Protein AF-A0AAV8YAQ4-F1 (afdb_monomer)

pLDDT: mean 80.88, std 12.84, range [48.62, 94.56]

Sequence (106 aa):
MYSLKKELLKKHYKGDNKSVEYIFNRLTDYCGKPVRYNMSEEEPDYKWDFYNSLFFVITVVSTIGYGNLAPTTSFTRIFMIFYALIGIPINGIIMVTLGEYFGKSF

Foldseek 3Di:
DLVVVVVVCVVPPPDDPVVVVVVQVVVCVVVVHRPDPDDPPPPPPLDPDPVSVVVQLVCLLVVVCPVPDDDPDPVVVVVSVVSNVVSNVVVVVVVVVVVVVVVVVD

Mean predicted aligned error: 11.62 Å

Radius of gyration: 21.89 Å; Cα contacts (8 Å, |Δi|>4): 35; chains: 1; bounding box: 49×32×54 Å

Nearest PDB structures (foldseek):
  8de8-assembly1_A  TM=5.658E-01  e=7.564E-05  Danio rerio
  6w83-assembly1_B  TM=5.891E-01  e=2.977E-04  Mus musculus
  6w7e-assembly1_B  TM=5.842E-01  e=5.355E-04  Mus musculus
  6w7c-assembly1_B  TM=5.609E-01  e=6.513E-04  Mus musculus
  5iov-assembly1_D  TM=4.306E-01  e=1.637E+00  Xenopus laevis

Organism: NCBI:txid1265417

Secondary structure (DSSP, 8-state):
-HHHHHHHHHHH----HHHHHHHHHHHHHHHTS---S------------HHHHHHHHHHHHTT----SS---SHHHHHHHHHHHHHHHHHHHHHHHHHHHHHHHH-

Structure (mmCIF, N/CA/C/O backbone):
data_AF-A0AAV8YAQ4-F1
#
_entry.id   AF-A0AAV8YAQ4-F1
#
loop_
_atom_site.group_PDB
_atom_site.id
_atom_site.type_symbol
_atom_site.label_atom_id
_atom_site.label_alt_id
_atom_site.label_comp_id
_atom_site.label_asym_id
_atom_site.label_entity_id
_atom_site.label_seq_id
_atom_site.pdbx_PDB_ins_code
_atom_site.Cartn_x
_atom_site.Cartn_y
_atom_site.Cartn_z
_atom_site.occupancy
_atom_site.B_iso_or_equiv
_atom_site.auth_seq_id
_atom_site.auth_comp_id
_atom_site.auth_asym_id
_atom_site.auth_atom_id
_atom_site.pdbx_PDB_model_num
ATOM 1 N N . MET A 1 1 ? 15.649 4.048 -13.563 1.00 48.69 1 MET A N 1
ATOM 2 C CA . MET A 1 1 ? 15.708 4.489 -14.987 1.00 48.69 1 MET A CA 1
ATOM 3 C C . MET A 1 1 ? 16.693 5.644 -15.227 1.00 48.69 1 MET A C 1
ATOM 5 O O . MET A 1 1 ? 17.414 5.608 -16.218 1.00 48.69 1 MET A O 1
ATOM 9 N N . TYR A 1 2 ? 1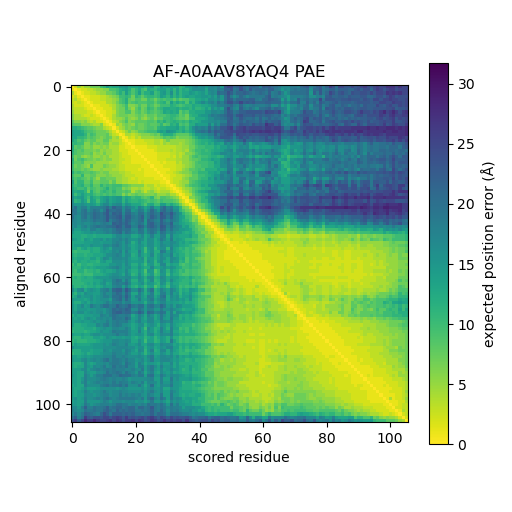6.776 6.645 -14.339 1.00 48.62 2 TYR A N 1
ATOM 10 C CA . TYR A 1 2 ? 17.702 7.783 -14.481 1.00 48.62 2 TYR A CA 1
ATOM 11 C C . TYR A 1 2 ? 19.185 7.425 -14.291 1.00 48.62 2 TYR A C 1
ATOM 13 O O . TYR A 1 2 ? 20.024 7.937 -15.028 1.00 48.62 2 TYR A O 1
ATOM 21 N N . SER A 1 3 ? 19.503 6.503 -13.374 1.00 53.56 3 SER A N 1
ATOM 22 C CA . SER A 1 3 ? 20.875 6.007 -13.166 1.00 53.56 3 SER A CA 1
ATOM 23 C C . SER A 1 3 ? 21.453 5.341 -14.429 1.00 53.56 3 SER A C 1
ATOM 25 O O . SER A 1 3 ? 22.543 5.683 -14.881 1.00 53.56 3 SER A O 1
ATOM 27 N N . LEU A 1 4 ? 20.644 4.521 -15.111 1.00 61.53 4 LEU A N 1
ATOM 28 C CA . LEU A 1 4 ? 21.038 3.829 -16.343 1.00 61.53 4 LEU A CA 1
ATOM 29 C C . LEU A 1 4 ? 21.352 4.797 -17.499 1.00 61.53 4 LEU A C 1
ATOM 31 O O . LEU A 1 4 ? 22.315 4.597 -18.233 1.00 61.53 4 LEU A O 1
ATOM 35 N N . LYS A 1 5 ? 20.577 5.884 -17.656 1.00 66.25 5 LYS A N 1
ATOM 36 C CA . LYS A 1 5 ? 20.858 6.909 -18.682 1.00 66.25 5 LYS A CA 1
ATOM 37 C C . LYS A 1 5 ? 22.195 7.615 -18.429 1.00 66.25 5 LYS A C 1
ATOM 39 O O . LYS A 1 5 ? 22.911 7.903 -19.386 1.00 66.25 5 LYS A O 1
ATOM 44 N N . LYS A 1 6 ? 22.544 7.865 -17.161 1.00 62.28 6 LYS A N 1
ATOM 45 C CA . LYS A 1 6 ? 23.819 8.487 -16.768 1.00 62.28 6 LYS A CA 1
ATOM 46 C C . LYS A 1 6 ? 25.001 7.549 -17.018 1.00 62.28 6 LYS A C 1
ATOM 48 O O . LYS A 1 6 ? 25.988 7.984 -17.604 1.00 62.28 6 LYS A O 1
ATOM 53 N N . GLU A 1 7 ? 24.889 6.274 -16.641 1.00 65.25 7 GLU A N 1
ATOM 54 C CA . GLU A 1 7 ? 25.925 5.270 -16.923 1.00 65.25 7 GLU A CA 1
ATOM 55 C C . GLU A 1 7 ? 26.143 5.073 -18.424 1.00 65.25 7 GLU A C 1
ATOM 57 O O . GLU A 1 7 ? 27.286 5.052 -18.878 1.00 65.25 7 GLU A O 1
ATOM 62 N N . LEU A 1 8 ? 25.069 4.991 -19.215 1.00 68.75 8 LEU A N 1
ATOM 63 C CA . LEU A 1 8 ? 25.174 4.836 -20.665 1.00 68.75 8 LEU A CA 1
ATOM 64 C C . LEU A 1 8 ? 25.854 6.039 -21.321 1.00 68.75 8 LEU A C 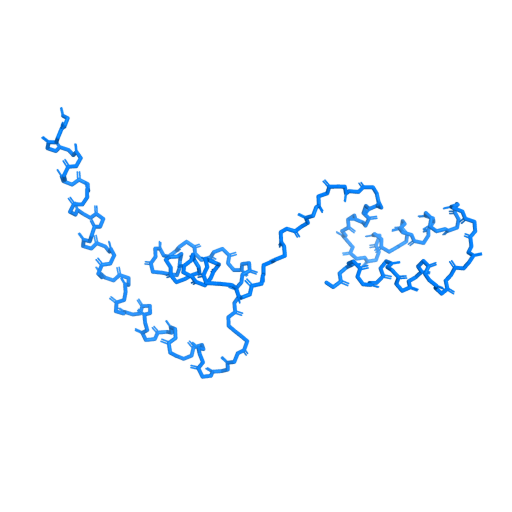1
ATOM 66 O O . LEU A 1 8 ? 26.736 5.840 -22.158 1.00 68.75 8 LEU A O 1
ATOM 70 N N . LEU A 1 9 ? 25.503 7.263 -20.910 1.00 70.06 9 LEU A N 1
ATOM 71 C CA . LEU A 1 9 ? 26.138 8.482 -21.411 1.00 70.06 9 LEU A CA 1
ATOM 72 C C . LEU A 1 9 ? 27.606 8.562 -20.998 1.00 70.06 9 LEU A C 1
ATOM 74 O O . LEU A 1 9 ? 28.446 8.811 -21.847 1.00 70.06 9 LEU A O 1
ATOM 78 N N . LYS A 1 10 ? 27.951 8.277 -19.741 1.00 68.31 10 LYS A N 1
ATOM 79 C CA . LYS A 1 10 ? 29.347 8.326 -19.277 1.00 68.31 10 LYS A CA 1
ATOM 80 C C . LYS A 1 10 ? 30.215 7.229 -19.910 1.00 68.31 10 LYS A C 1
ATOM 82 O O . LYS A 1 10 ? 31.406 7.429 -20.121 1.00 68.31 10 LYS A O 1
ATOM 87 N N . LYS A 1 11 ? 29.613 6.082 -20.248 1.00 71.88 11 LYS A N 1
ATOM 88 C CA . LYS A 1 11 ? 30.275 4.960 -20.930 1.00 71.88 11 LYS A CA 1
ATOM 89 C C . LYS A 1 11 ? 30.456 5.187 -22.436 1.00 71.88 11 LYS A C 1
ATOM 91 O O . LYS A 1 11 ? 31.434 4.697 -22.989 1.00 71.88 11 LYS A O 1
ATOM 96 N N . HIS A 1 12 ? 29.548 5.914 -23.096 1.00 70.88 12 HIS A N 1
ATOM 97 C CA . HIS A 1 12 ? 29.576 6.130 -24.554 1.00 70.88 12 HIS A CA 1
ATOM 98 C C . HIS A 1 12 ? 29.987 7.547 -24.986 1.00 70.88 12 HIS A C 1
ATOM 100 O O . HIS A 1 12 ? 30.285 7.755 -26.159 1.00 70.88 12 HIS A O 1
ATOM 106 N N . TYR A 1 13 ? 30.040 8.518 -24.072 1.00 72.19 13 TYR A N 1
ATOM 107 C CA . TYR A 1 13 ? 30.454 9.893 -24.344 1.00 72.19 13 TYR A CA 1
ATOM 108 C C . TYR A 1 13 ? 31.743 10.225 -23.586 1.00 72.19 13 TYR A C 1
ATOM 110 O O . TYR A 1 13 ? 31.752 10.425 -22.374 1.00 72.19 13 TYR A O 1
ATOM 118 N N . LYS A 1 14 ? 32.849 10.296 -24.330 1.00 70.06 14 LYS A N 1
ATOM 119 C CA . LYS A 1 14 ? 34.213 10.552 -23.841 1.00 70.06 14 LYS A CA 1
ATOM 120 C C . LYS A 1 14 ? 34.563 12.051 -23.914 1.00 70.06 14 LYS A C 1
ATOM 122 O O . LYS A 1 14 ? 35.624 12.414 -24.410 1.00 70.06 14 LYS A O 1
ATOM 127 N N . GLY A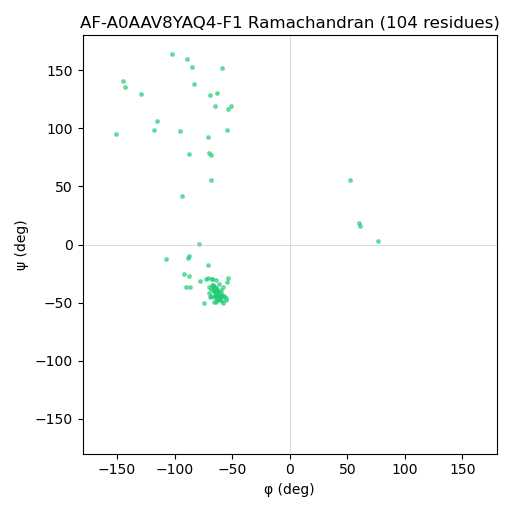 1 15 ? 33.623 12.920 -23.544 1.00 66.19 15 GLY A N 1
ATOM 128 C CA . GLY A 1 15 ? 33.804 14.378 -23.566 1.00 66.19 15 GLY A CA 1
ATOM 129 C C . GLY A 1 15 ? 34.385 14.922 -22.259 1.00 66.19 15 GLY A C 1
ATOM 130 O O . GLY A 1 15 ? 34.287 14.271 -21.222 1.00 66.19 15 GLY A O 1
ATOM 131 N N . ASP A 1 16 ? 34.976 16.120 -22.314 1.00 74.44 16 ASP A N 1
ATOM 132 C CA . ASP A 1 16 ? 35.492 16.846 -21.143 1.00 74.44 16 ASP A CA 1
ATOM 133 C C . ASP A 1 16 ? 34.379 17.104 -20.106 1.00 74.44 16 ASP A C 1
ATOM 135 O O . ASP A 1 16 ? 33.203 17.244 -20.464 1.00 74.44 16 ASP A O 1
ATOM 139 N N . ASN A 1 17 ? 34.736 17.201 -18.820 1.00 74.38 17 ASN A N 1
ATOM 140 C CA . ASN A 1 17 ? 33.773 17.359 -17.719 1.00 74.38 17 ASN A CA 1
ATOM 141 C C . ASN A 1 17 ? 32.837 18.566 -17.937 1.00 74.38 17 ASN A C 1
ATOM 143 O O . ASN A 1 17 ? 31.655 18.496 -17.601 1.00 74.38 17 ASN A O 1
ATOM 147 N N . LYS A 1 18 ? 33.327 19.627 -18.594 1.00 78.44 18 LYS A N 1
ATOM 148 C CA . LYS A 1 18 ? 32.534 20.809 -18.973 1.00 78.44 18 LYS A CA 1
ATOM 149 C C . LYS A 1 18 ? 31.441 20.502 -20.001 1.00 78.44 18 LYS A C 1
ATOM 151 O O . LYS A 1 18 ? 30.332 21.025 -19.908 1.00 78.44 18 LYS A O 1
ATOM 156 N N . SER A 1 19 ? 31.733 19.657 -20.990 1.00 77.12 19 SER A N 1
ATOM 157 C CA . SER A 1 19 ? 30.772 19.260 -22.028 1.00 77.12 19 SER A CA 1
ATOM 158 C C . SER A 1 19 ? 29.656 18.397 -21.445 1.00 77.12 19 SER A C 1
ATOM 160 O O . SER A 1 19 ? 28.491 18.548 -21.806 1.00 77.12 19 SER A O 1
ATOM 162 N N . VAL A 1 20 ? 30.007 17.520 -20.505 1.00 77.88 20 VAL A N 1
ATOM 163 C CA . VAL A 1 20 ? 29.050 16.676 -19.784 1.00 77.88 20 VAL A CA 1
ATOM 164 C C . VAL A 1 20 ? 28.099 17.534 -18.941 1.00 77.88 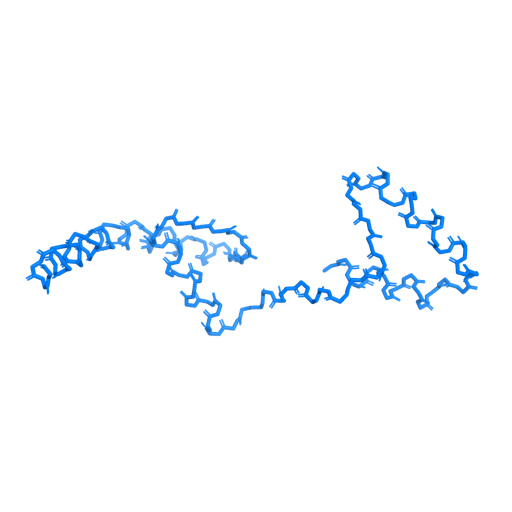20 VAL A C 1
ATOM 166 O O . VAL A 1 20 ? 26.886 17.334 -18.988 1.00 77.88 20 VAL A O 1
ATOM 169 N N . GLU A 1 21 ? 28.621 18.536 -18.235 1.00 77.94 21 GLU A N 1
ATOM 170 C CA . GLU A 1 21 ? 27.822 19.475 -17.441 1.00 77.94 21 GLU A CA 1
ATOM 171 C C . GLU A 1 21 ? 26.880 20.328 -18.310 1.00 77.94 21 GLU A C 1
ATOM 173 O O . GLU A 1 21 ? 25.699 20.482 -17.989 1.00 77.94 21 GLU A O 1
ATOM 178 N N . TYR A 1 22 ? 27.353 20.789 -19.475 1.00 82.38 22 TYR A N 1
ATOM 179 C CA . TYR A 1 22 ? 26.523 21.491 -20.460 1.00 82.38 22 TYR A CA 1
ATOM 180 C C . TYR A 1 22 ? 25.325 20.649 -20.923 1.00 82.38 22 TYR A C 1
ATOM 182 O O . TYR A 1 22 ? 24.194 21.139 -20.998 1.00 82.38 22 TYR A O 1
ATOM 190 N N . ILE A 1 23 ? 25.561 19.366 -21.208 1.00 82.19 23 ILE A N 1
ATOM 191 C CA . ILE A 1 23 ? 24.508 18.436 -21.623 1.00 82.19 23 ILE A CA 1
ATOM 192 C C . ILE A 1 23 ? 23.500 18.230 -20.486 1.00 82.19 23 ILE A C 1
ATOM 194 O O . ILE A 1 23 ? 22.297 18.227 -20.739 1.00 82.19 23 ILE A O 1
ATOM 198 N N . PHE A 1 24 ? 23.948 18.114 -19.234 1.00 77.56 24 PHE A N 1
ATOM 199 C CA . PHE A 1 24 ? 23.041 17.970 -18.092 1.00 77.56 24 PHE A CA 1
ATOM 200 C C . PHE A 1 24 ? 22.179 19.210 -17.839 1.00 77.56 24 PHE A C 1
ATOM 202 O O . PHE A 1 24 ? 20.999 19.058 -17.515 1.00 77.56 24 PHE A O 1
ATOM 209 N N . ASN A 1 25 ? 22.709 20.415 -18.058 1.00 81.44 25 ASN A N 1
ATOM 210 C CA . ASN A 1 25 ? 21.913 21.643 -18.003 1.00 81.44 25 ASN A CA 1
ATOM 211 C C . ASN A 1 25 ? 20.839 21.674 -19.099 1.00 81.44 25 ASN A C 1
ATOM 213 O O . ASN A 1 25 ? 19.677 21.943 -18.805 1.00 81.44 25 ASN A O 1
ATOM 217 N N . ARG A 1 26 ? 21.182 21.299 -20.339 1.00 84.75 26 ARG A N 1
ATOM 218 C CA . ARG A 1 26 ? 20.201 21.151 -21.432 1.00 84.75 26 ARG A CA 1
ATOM 219 C C . ARG A 1 26 ? 19.134 20.103 -21.109 1.00 84.75 26 ARG A C 1
ATOM 221 O O . ARG A 1 26 ? 17.956 20.328 -21.347 1.00 84.75 26 ARG A O 1
ATOM 228 N N . LEU A 1 27 ? 19.532 18.952 -20.568 1.00 81.06 27 LEU A N 1
ATOM 229 C CA . LEU A 1 27 ? 18.598 17.888 -20.190 1.00 81.06 27 LEU A CA 1
ATOM 230 C C . LEU A 1 27 ? 17.672 18.316 -19.053 1.00 81.06 27 LEU A C 1
ATOM 232 O O . LEU A 1 27 ? 16.501 17.955 -19.071 1.00 81.06 27 LEU A O 1
ATOM 236 N N . THR A 1 28 ? 18.190 19.077 -18.092 1.00 79.56 28 THR A N 1
ATOM 237 C CA . THR A 1 28 ? 17.400 19.654 -17.000 1.00 79.56 28 THR A CA 1
ATOM 238 C C . THR A 1 28 ? 16.317 20.582 -17.540 1.00 79.56 28 THR A C 1
ATOM 240 O O . THR A 1 28 ? 15.164 20.458 -17.132 1.00 79.56 28 THR A O 1
ATOM 243 N N . ASP A 1 29 ? 16.672 21.437 -18.500 1.00 85.19 29 ASP A N 1
ATOM 244 C CA . ASP A 1 29 ? 15.748 22.352 -19.174 1.00 85.19 29 ASP A CA 1
ATOM 245 C C . ASP A 1 29 ? 14.661 21.588 -19.953 1.00 85.19 29 ASP A C 1
ATOM 247 O O . ASP A 1 29 ? 13.469 21.803 -19.747 1.00 85.19 29 ASP A O 1
ATOM 251 N N . TYR A 1 30 ? 15.049 20.582 -20.748 1.00 82.38 30 TYR A N 1
ATOM 252 C CA . TYR A 1 30 ? 14.091 19.760 -21.502 1.00 82.38 30 TYR A CA 1
ATOM 253 C C . TYR A 1 30 ? 13.197 18.874 -20.625 1.00 82.38 30 TYR A C 1
ATOM 255 O O . TYR A 1 30 ? 12.049 18.614 -20.979 1.00 82.38 30 TYR A O 1
ATOM 263 N N . CYS A 1 31 ? 13.716 18.350 -19.512 1.00 76.69 31 CYS A N 1
ATOM 264 C CA . CYS A 1 31 ? 12.967 17.454 -18.627 1.00 76.69 31 CYS A CA 1
ATOM 265 C C . CYS A 1 31 ? 12.154 18.205 -17.562 1.00 76.69 31 CYS A C 1
ATOM 267 O O . CYS A 1 31 ? 11.388 17.564 -16.841 1.00 76.69 31 CYS A O 1
ATOM 269 N N . GLY A 1 32 ? 12.349 19.523 -17.416 1.00 75.25 32 GLY A N 1
ATOM 270 C CA . GLY A 1 32 ? 11.716 20.345 -16.380 1.00 75.25 32 GLY A CA 1
ATOM 271 C C . GLY A 1 32 ? 12.045 19.906 -14.948 1.00 75.25 32 GLY A C 1
ATOM 272 O O . GLY A 1 32 ? 11.310 20.229 -14.017 1.00 75.25 32 GLY A O 1
ATOM 273 N N . LYS A 1 33 ? 13.112 19.117 -14.761 1.00 71.56 33 LYS A N 1
ATOM 274 C CA . LYS A 1 33 ? 13.545 18.556 -13.473 1.00 71.56 33 LYS A CA 1
ATOM 275 C C . LYS A 1 33 ? 15.077 18.538 -13.403 1.00 71.56 33 LYS A C 1
ATOM 277 O O . LYS A 1 33 ? 15.705 18.125 -14.380 1.00 71.56 33 LYS A O 1
ATOM 282 N N . PRO A 1 34 ? 15.691 18.940 -12.272 1.00 64.38 34 PRO A N 1
ATOM 283 C CA . PRO A 1 34 ? 17.144 19.028 -12.142 1.00 64.38 34 PRO A CA 1
ATOM 284 C C . PRO A 1 34 ? 17.814 17.657 -12.241 1.00 64.38 34 PRO A C 1
ATOM 286 O O . PRO A 1 34 ? 17.608 16.782 -11.402 1.00 64.38 34 PRO A O 1
ATOM 289 N N . VAL A 1 35 ? 18.681 17.483 -13.239 1.00 70.00 35 VAL A N 1
ATOM 290 C CA . VAL A 1 35 ? 19.518 16.287 -13.383 1.00 70.00 35 VAL A CA 1
ATOM 291 C C . VAL A 1 35 ? 20.816 16.494 -12.594 1.00 70.00 35 VAL A C 1
ATOM 293 O O . VAL A 1 35 ? 21.865 16.797 -13.155 1.00 70.00 35 VAL A O 1
ATOM 296 N N . ARG A 1 36 ? 20.758 16.348 -11.263 1.00 61.47 36 ARG A N 1
ATOM 297 C CA . ARG A 1 36 ? 21.940 16.465 -10.385 1.00 61.47 36 ARG A CA 1
ATOM 298 C C . ARG A 1 36 ? 22.914 15.290 -10.586 1.00 61.47 36 ARG A C 1
ATOM 300 O O . ARG A 1 36 ? 22.511 14.124 -10.567 1.00 61.47 36 ARG A O 1
ATOM 307 N N . TYR A 1 37 ? 24.196 15.599 -10.805 1.00 60.09 37 TYR A N 1
ATOM 308 C CA . TYR A 1 37 ? 25.292 14.628 -10.990 1.00 60.09 37 TYR A CA 1
ATOM 309 C C . TYR A 1 37 ? 25.913 14.173 -9.659 1.00 60.09 37 TYR A C 1
ATOM 311 O O . TYR A 1 37 ? 26.218 12.995 -9.504 1.00 60.09 37 TYR A O 1
ATOM 319 N N . ASN A 1 38 ? 26.019 15.077 -8.683 1.00 58.34 38 ASN A N 1
ATOM 320 C CA . ASN A 1 38 ? 26.447 14.749 -7.325 1.00 58.34 38 ASN A CA 1
ATOM 321 C C . ASN A 1 38 ? 25.212 14.532 -6.461 1.00 58.34 38 ASN A C 1
ATOM 323 O O . ASN A 1 38 ? 24.597 15.495 -6.004 1.00 58.34 38 ASN A O 1
ATOM 327 N N . MET A 1 39 ? 24.830 13.277 -6.276 1.00 51.59 39 MET A N 1
ATOM 328 C CA . MET A 1 39 ? 23.814 12.923 -5.300 1.00 51.59 39 MET A CA 1
ATOM 329 C C . MET A 1 39 ? 24.103 11.512 -4.808 1.00 51.59 39 MET A C 1
ATOM 331 O O . MET A 1 39 ? 23.735 10.524 -5.436 1.00 51.59 39 MET A O 1
ATOM 335 N N . SER A 1 40 ? 24.804 11.446 -3.681 1.00 49.75 40 SER A N 1
ATOM 336 C CA . SER A 1 40 ? 24.740 10.344 -2.725 1.00 49.75 40 SER A CA 1
ATOM 337 C C . SER A 1 40 ? 23.365 10.347 -2.047 1.00 49.75 40 SER A C 1
ATOM 339 O O . SER A 1 40 ? 23.258 10.468 -0.834 1.00 49.75 40 SER A O 1
ATOM 341 N N . GLU A 1 41 ? 22.309 10.295 -2.845 1.00 56.94 41 GLU A N 1
ATOM 342 C CA . GLU A 1 41 ? 21.031 9.766 -2.405 1.00 56.94 41 GLU A CA 1
ATOM 343 C C . GLU A 1 41 ? 20.832 8.585 -3.337 1.00 56.94 41 GLU A C 1
ATOM 345 O O . GLU A 1 41 ? 20.511 8.741 -4.518 1.00 56.94 41 GLU A O 1
ATOM 350 N N . GLU A 1 42 ? 21.155 7.395 -2.838 1.00 55.91 42 GLU A N 1
ATOM 351 C CA . GLU A 1 42 ? 20.520 6.201 -3.366 1.00 55.91 42 GLU A CA 1
ATOM 352 C C . GLU A 1 42 ? 19.020 6.468 -3.235 1.00 55.91 42 GLU A C 1
ATOM 354 O O . GLU A 1 42 ? 18.470 6.387 -2.137 1.00 55.91 42 GLU A O 1
ATOM 359 N N . GLU A 1 43 ? 18.369 6.897 -4.326 1.00 59.72 43 GLU A N 1
ATOM 360 C CA . GLU A 1 43 ? 16.913 6.847 -4.389 1.00 59.72 43 GLU A CA 1
ATOM 361 C C . GLU A 1 43 ? 16.559 5.414 -3.990 1.00 59.72 43 GLU A C 1
ATOM 363 O O . GLU A 1 43 ? 17.061 4.489 -4.643 1.00 59.72 43 GLU A O 1
ATOM 368 N N . PRO A 1 44 ? 15.804 5.213 -2.894 1.00 60.00 44 PRO A N 1
ATOM 369 C CA . PRO A 1 44 ? 15.545 3.883 -2.380 1.00 60.00 44 PRO A CA 1
ATOM 370 C C . PRO A 1 44 ? 14.990 3.045 -3.522 1.00 60.00 44 PRO A C 1
ATOM 372 O O . PRO A 1 44 ? 13.961 3.374 -4.115 1.00 60.00 44 PRO A O 1
ATOM 375 N N . ASP A 1 45 ? 15.731 2.002 -3.889 1.00 67.69 45 ASP A N 1
ATOM 376 C CA . ASP A 1 45 ? 15.350 1.126 -4.983 1.00 67.69 45 ASP A CA 1
ATOM 377 C C . ASP A 1 45 ? 14.144 0.320 -4.495 1.00 67.69 45 ASP A C 1
ATOM 379 O O . ASP A 1 45 ? 14.285 -0.688 -3.797 1.00 67.69 45 ASP A O 1
ATOM 383 N N . TYR A 1 46 ? 12.943 0.834 -4.775 1.00 70.50 46 TYR A N 1
ATOM 384 C CA . TYR A 1 46 ? 11.670 0.217 -4.422 1.00 70.50 46 TYR A CA 1
ATOM 385 C C . TYR A 1 46 ? 11.490 -1.057 -5.251 1.00 70.50 46 TYR A C 1
ATOM 387 O O . TYR A 1 46 ? 10.766 -1.107 -6.245 1.00 70.50 46 TYR A O 1
ATOM 395 N N . LYS A 1 47 ? 12.198 -2.107 -4.842 1.00 82.19 47 LYS A N 1
ATOM 396 C CA . LYS A 1 47 ? 12.051 -3.458 -5.369 1.00 82.19 47 LYS A CA 1
ATOM 397 C C . LYS A 1 47 ? 10.921 -4.169 -4.647 1.00 82.19 47 LYS A C 1
ATOM 399 O O . LYS A 1 47 ? 10.652 -3.912 -3.471 1.00 82.19 47 LYS A O 1
ATOM 404 N N . TRP A 1 48 ? 10.311 -5.118 -5.348 1.00 84.69 48 TRP A N 1
ATOM 405 C CA . TRP A 1 48 ? 9.390 -6.090 -4.766 1.00 84.69 48 TRP A CA 1
ATOM 406 C C . TRP A 1 48 ? 10.151 -7.073 -3.871 1.00 84.69 48 TRP A C 1
ATOM 408 O O . TRP A 1 48 ? 10.462 -8.188 -4.275 1.00 84.69 48 TRP A O 1
ATOM 418 N N . ASP A 1 49 ? 10.472 -6.620 -2.665 1.00 89.69 49 ASP A N 1
ATOM 419 C CA . ASP A 1 49 ? 10.948 -7.447 -1.559 1.00 89.69 49 ASP A CA 1
ATOM 420 C C . ASP A 1 49 ? 9.802 -7.681 -0.562 1.00 89.69 49 ASP A C 1
ATOM 422 O O . ASP A 1 49 ? 8.789 -6.973 -0.598 1.00 89.69 49 ASP A O 1
ATOM 426 N N . PHE A 1 50 ? 9.928 -8.659 0.331 1.00 88.62 50 PHE A N 1
ATOM 427 C CA . PHE A 1 50 ? 8.885 -9.016 1.294 1.00 88.62 50 PHE A CA 1
ATOM 428 C C . PHE A 1 50 ? 8.443 -7.811 2.136 1.00 88.62 50 PHE A C 1
ATOM 430 O O . PHE A 1 50 ? 7.249 -7.518 2.220 1.00 88.62 50 PHE A O 1
ATOM 437 N N . TYR A 1 51 ? 9.400 -7.056 2.684 1.00 90.44 51 TYR A N 1
ATOM 438 C CA . TYR A 1 51 ? 9.121 -5.872 3.500 1.00 90.44 51 TYR A CA 1
ATOM 439 C C . TYR A 1 51 ? 8.406 -4.770 2.713 1.00 90.44 51 TYR A C 1
ATOM 441 O O . TYR A 1 51 ? 7.401 -4.232 3.174 1.00 90.44 51 TYR A O 1
ATOM 449 N N . ASN A 1 52 ? 8.872 -4.478 1.497 1.00 89.69 52 ASN A N 1
ATOM 450 C CA . ASN A 1 52 ? 8.261 -3.469 0.629 1.00 89.69 52 ASN A CA 1
ATOM 451 C C . ASN A 1 52 ? 6.856 -3.886 0.169 1.00 89.69 52 ASN A C 1
ATOM 453 O O . ASN A 1 52 ? 5.963 -3.048 0.062 1.00 89.69 52 ASN A O 1
ATOM 457 N N . SER A 1 53 ? 6.643 -5.185 -0.054 1.00 90.38 53 SER A N 1
ATOM 458 C CA . SER A 1 53 ? 5.341 -5.752 -0.417 1.00 90.38 53 SER A CA 1
ATOM 459 C C . SER A 1 53 ? 4.351 -5.659 0.742 1.00 90.38 53 SER A C 1
ATOM 461 O O . SER A 1 53 ? 3.212 -5.243 0.547 1.00 90.38 53 SER A O 1
ATOM 463 N N . LEU A 1 54 ? 4.787 -5.992 1.960 1.00 91.19 54 LEU A N 1
ATOM 464 C CA . LEU A 1 54 ? 3.971 -5.858 3.164 1.00 91.19 54 LEU A CA 1
ATOM 465 C C . LEU A 1 54 ? 3.624 -4.388 3.437 1.00 91.19 54 LEU A C 1
ATOM 467 O O . LEU A 1 54 ? 2.466 -4.061 3.685 1.00 91.19 54 LEU A O 1
ATOM 471 N N . PHE A 1 55 ? 4.606 -3.493 3.323 1.00 91.06 55 PHE A N 1
ATOM 472 C CA . PHE A 1 55 ? 4.398 -2.053 3.452 1.00 91.06 55 PHE A CA 1
ATOM 473 C C . PHE A 1 55 ? 3.403 -1.521 2.409 1.00 91.06 55 PHE A C 1
ATOM 475 O O . PHE A 1 55 ? 2.507 -0.743 2.738 1.00 91.06 55 PHE A O 1
ATOM 482 N N . PHE A 1 56 ? 3.493 -1.986 1.161 1.00 90.75 56 PHE A N 1
ATOM 483 C CA . PHE A 1 56 ? 2.524 -1.656 0.118 1.00 90.75 56 PHE A CA 1
ATOM 484 C C . PHE A 1 56 ? 1.100 -2.092 0.501 1.00 90.75 56 PHE A C 1
ATOM 486 O O . PHE A 1 56 ? 0.171 -1.292 0.456 1.00 90.75 56 PHE A O 1
ATOM 493 N N . VAL A 1 57 ? 0.926 -3.332 0.956 1.00 90.62 5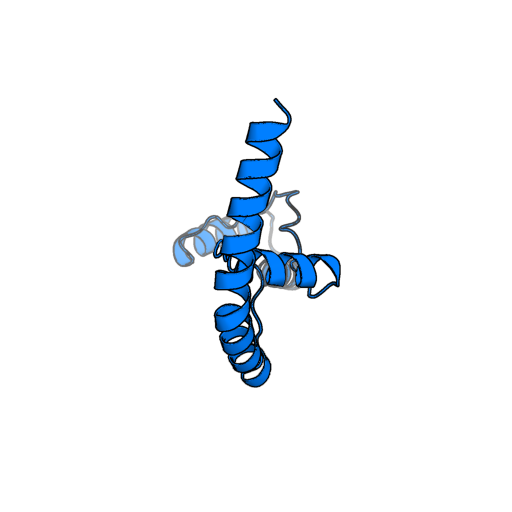7 VAL A N 1
ATOM 494 C CA . VAL A 1 57 ? -0.381 -3.873 1.364 1.00 90.62 57 VAL A CA 1
ATOM 495 C C . VAL A 1 57 ? -0.984 -3.092 2.542 1.00 90.62 57 VAL A C 1
ATOM 497 O O . VAL A 1 57 ? -2.157 -2.716 2.496 1.00 90.62 57 VAL A O 1
ATOM 500 N N . ILE A 1 58 ? -0.180 -2.775 3.563 1.00 91.06 58 ILE A N 1
ATOM 501 C CA . ILE A 1 58 ? -0.615 -1.979 4.722 1.00 91.06 58 ILE A CA 1
ATOM 502 C C . ILE A 1 58 ? -1.020 -0.566 4.290 1.00 91.06 58 ILE A C 1
ATOM 504 O O . ILE A 1 58 ? -2.074 -0.076 4.683 1.00 91.06 58 ILE A O 1
ATOM 508 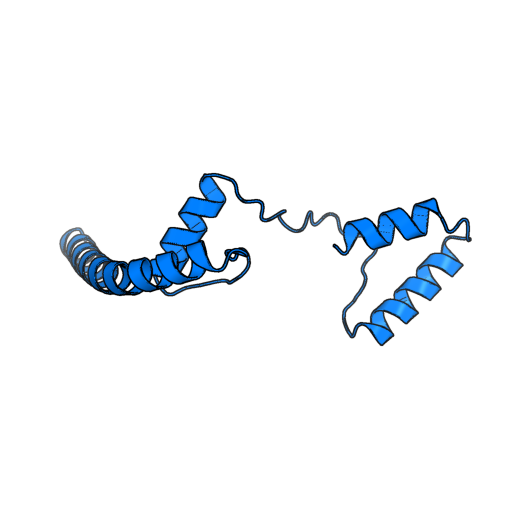N N . THR A 1 59 ? -0.217 0.097 3.455 1.00 91.62 59 THR A N 1
ATOM 509 C CA . THR A 1 59 ? -0.506 1.470 3.002 1.00 91.62 59 THR A CA 1
ATOM 510 C C . THR A 1 59 ? -1.730 1.561 2.095 1.00 91.62 59 THR A C 1
ATOM 512 O O . THR A 1 59 ? -2.414 2.584 2.125 1.00 91.62 59 THR A O 1
ATOM 515 N N . VAL A 1 60 ? -2.045 0.507 1.334 1.00 92.44 60 VAL A N 1
ATOM 516 C CA . VAL A 1 60 ? -3.295 0.391 0.564 1.00 92.44 60 VAL A CA 1
ATOM 517 C C . VAL A 1 60 ? -4.502 0.318 1.499 1.00 92.44 60 VAL A C 1
ATOM 519 O O . VAL A 1 60 ? -5.456 1.074 1.335 1.00 92.44 60 VAL A O 1
ATOM 522 N N . VAL A 1 61 ? -4.452 -0.551 2.508 1.00 91.94 61 VAL A N 1
ATOM 523 C CA . VAL A 1 61 ? -5.571 -0.768 3.440 1.00 91.94 61 VAL A CA 1
ATOM 524 C C . VAL A 1 61 ? -5.750 0.395 4.410 1.00 91.94 61 VAL A C 1
ATOM 526 O O . VAL A 1 61 ? -6.870 0.699 4.810 1.00 91.94 61 VAL A O 1
ATOM 529 N N . SER A 1 62 ? -4.671 1.093 4.759 1.00 90.31 62 SER A N 1
ATOM 530 C CA . SER A 1 62 ? -4.713 2.350 5.519 1.00 90.31 62 SER A CA 1
ATOM 531 C C . SER A 1 62 ? -5.088 3.559 4.668 1.00 90.31 62 SER A C 1
ATOM 533 O O . SER A 1 62 ? -5.146 4.666 5.191 1.00 90.31 62 SER A O 1
ATOM 535 N N . THR A 1 63 ? -5.348 3.378 3.369 1.00 90.75 63 THR A N 1
ATOM 536 C CA . THR A 1 63 ? -5.710 4.442 2.415 1.00 90.75 63 THR A CA 1
ATOM 537 C C . THR A 1 63 ? -4.649 5.539 2.229 1.00 90.75 63 THR A C 1
ATOM 539 O O . THR A 1 63 ? -4.936 6.581 1.651 1.00 90.75 63 THR A O 1
ATOM 542 N N . ILE A 1 64 ? -3.403 5.299 2.663 1.00 93.19 64 ILE A N 1
ATOM 543 C CA . ILE A 1 64 ? -2.276 6.237 2.510 1.00 93.19 64 ILE A CA 1
ATOM 544 C C . ILE A 1 64 ? -1.793 6.253 1.056 1.00 93.19 64 ILE A C 1
ATOM 546 O O . ILE A 1 64 ? -1.628 7.315 0.467 1.00 93.19 64 ILE A O 1
ATOM 550 N N . GLY A 1 65 ? -1.551 5.065 0.487 1.00 87.38 65 GLY A N 1
ATOM 551 C CA . GLY A 1 65 ? -1.302 4.875 -0.944 1.00 87.38 65 GLY A CA 1
ATOM 552 C C . GLY A 1 65 ? -0.201 5.743 -1.571 1.00 87.38 65 GLY A C 1
ATOM 553 O O . GLY A 1 65 ? -0.458 6.388 -2.581 1.00 87.38 65 GLY A O 1
ATOM 554 N N . TYR A 1 66 ? 1.033 5.722 -1.047 1.00 87.06 66 TYR A N 1
ATOM 555 C CA . TYR A 1 66 ? 2.143 6.548 -1.566 1.00 87.06 66 TYR A CA 1
ATOM 556 C C . TYR A 1 66 ? 2.410 6.409 -3.077 1.00 87.06 66 TYR A C 1
ATOM 558 O O . TYR A 1 66 ? 2.905 7.339 -3.705 1.00 87.06 66 TYR A O 1
ATOM 566 N N . GLY A 1 67 ? 2.112 5.249 -3.672 1.00 82.69 67 GLY A N 1
ATOM 567 C CA . GLY A 1 67 ? 2.270 5.023 -5.115 1.00 82.69 67 GLY A CA 1
ATOM 568 C C . GLY A 1 67 ? 3.711 4.784 -5.584 1.00 82.69 67 GLY A C 1
ATOM 569 O O . GLY A 1 67 ? 3.934 4.594 -6.776 1.00 82.69 67 GLY A O 1
ATOM 570 N N . ASN A 1 68 ? 4.678 4.737 -4.663 1.00 81.19 68 ASN A N 1
ATOM 571 C CA . ASN A 1 68 ? 6.100 4.489 -4.950 1.00 81.19 68 ASN A CA 1
ATOM 572 C C . ASN A 1 68 ? 6.347 3.089 -5.544 1.00 81.19 68 ASN A C 1
ATOM 574 O O . ASN A 1 68 ? 7.268 2.888 -6.332 1.00 81.19 68 ASN A O 1
ATOM 578 N N . LEU A 1 69 ? 5.510 2.123 -5.157 1.00 82.25 69 LEU A N 1
ATOM 579 C CA . LEU A 1 69 ? 5.506 0.744 -5.632 1.00 82.25 69 LEU A CA 1
ATOM 580 C C . LEU A 1 69 ? 4.073 0.400 -6.051 1.00 82.25 69 LEU A C 1
ATOM 582 O O . LEU A 1 69 ? 3.139 0.650 -5.290 1.00 82.25 69 LEU A O 1
ATOM 586 N N . ALA A 1 70 ? 3.882 -0.140 -7.256 1.00 83.75 70 ALA A N 1
ATOM 587 C CA . ALA A 1 70 ? 2.556 -0.464 -7.778 1.00 83.75 70 ALA A CA 1
ATOM 588 C C . ALA A 1 70 ? 2.579 -1.739 -8.634 1.00 83.75 70 ALA A C 1
ATOM 590 O O . ALA A 1 70 ? 3.527 -1.950 -9.400 1.00 83.75 70 ALA A O 1
ATOM 591 N N . PRO A 1 71 ? 1.553 -2.606 -8.533 1.00 83.25 71 PRO A N 1
ATOM 592 C CA . PRO A 1 71 ? 1.482 -3.828 -9.321 1.00 83.25 71 PRO A CA 1
ATOM 593 C C .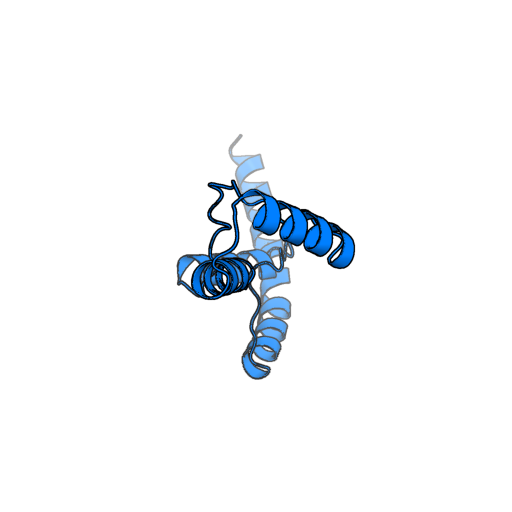 PRO A 1 71 ? 1.402 -3.505 -10.817 1.00 83.25 71 PRO A C 1
ATOM 595 O O . PRO A 1 71 ? 0.579 -2.705 -11.274 1.00 83.25 71 PRO A O 1
ATOM 598 N N . THR A 1 72 ? 2.256 -4.146 -11.607 1.00 85.81 72 THR A N 1
ATOM 599 C CA . THR A 1 72 ? 2.319 -3.952 -13.064 1.00 85.81 72 THR A CA 1
ATOM 600 C C . THR A 1 72 ? 1.350 -4.865 -13.816 1.00 85.81 72 THR A C 1
ATOM 602 O O . THR A 1 72 ? 0.864 -4.490 -14.879 1.00 85.81 72 THR A O 1
ATOM 605 N N . THR A 1 73 ? 1.005 -6.021 -13.246 1.00 91.56 73 THR A N 1
ATOM 606 C CA . THR A 1 73 ? 0.132 -7.026 -13.869 1.00 91.56 73 THR A CA 1
ATOM 607 C C . THR A 1 73 ? -1.355 -6.711 -13.675 1.00 91.56 73 THR A C 1
ATOM 609 O O . THR A 1 73 ? -1.798 -6.384 -12.576 1.00 91.56 73 THR A O 1
ATOM 612 N N . SER A 1 74 ? -2.170 -6.886 -14.721 1.00 90.88 74 SER A N 1
ATOM 613 C CA . SER A 1 74 ? -3.624 -6.649 -14.659 1.00 90.88 74 SER A CA 1
ATOM 614 C C . SER A 1 74 ? -4.336 -7.526 -13.624 1.00 90.88 74 SER A C 1
ATOM 616 O O . SER A 1 74 ? -5.210 -7.052 -12.906 1.00 90.88 74 SER A O 1
ATOM 618 N N . PHE A 1 75 ? -3.927 -8.791 -13.499 1.00 92.50 75 PHE A N 1
ATOM 619 C CA . PHE A 1 75 ? -4.505 -9.734 -12.540 1.00 92.50 75 PHE A CA 1
ATOM 620 C C . PHE A 1 75 ? -4.333 -9.277 -11.083 1.00 92.50 75 PHE A C 1
ATOM 622 O O . PHE A 1 75 ? -5.291 -9.248 -10.314 1.00 92.50 75 PHE A O 1
ATOM 629 N N . THR A 1 76 ? -3.123 -8.855 -10.708 1.00 88.94 76 THR A N 1
ATOM 630 C CA . THR A 1 76 ? -2.825 -8.420 -9.336 1.00 88.94 76 THR A CA 1
ATOM 631 C C . THR A 1 76 ? -3.479 -7.084 -9.001 1.00 88.94 76 THR A C 1
ATOM 633 O O . THR A 1 76 ? -3.860 -6.872 -7.854 1.00 88.94 76 THR A O 1
ATOM 636 N N . ARG A 1 77 ? -3.692 -6.208 -9.993 1.00 90.25 77 ARG A N 1
ATOM 637 C CA . ARG A 1 77 ? -4.495 -4.984 -9.825 1.00 90.25 77 ARG A CA 1
ATOM 638 C C . ARG A 1 77 ? -5.942 -5.297 -9.456 1.00 90.25 77 ARG A C 1
ATOM 640 O O . ARG A 1 77 ? -6.465 -4.706 -8.522 1.00 90.25 77 ARG A O 1
ATOM 647 N N . ILE A 1 78 ? -6.567 -6.245 -10.150 1.00 93.38 78 ILE A N 1
ATOM 648 C CA . ILE A 1 78 ? -7.951 -6.658 -9.877 1.00 93.38 78 ILE A CA 1
ATOM 649 C C . ILE A 1 78 ? -8.055 -7.303 -8.493 1.00 93.38 78 ILE A C 1
ATOM 651 O O . ILE A 1 78 ? -8.928 -6.940 -7.710 1.00 93.38 78 ILE A O 1
ATOM 655 N N . PHE A 1 79 ? -7.118 -8.189 -8.149 1.00 91.88 79 PHE A N 1
ATOM 656 C CA . PHE A 1 79 ? -7.040 -8.774 -6.810 1.00 91.88 79 PHE A CA 1
ATOM 657 C C . PHE A 1 79 ? -6.902 -7.705 -5.711 1.00 91.88 79 PHE A C 1
ATOM 659 O O . PHE A 1 79 ? -7.610 -7.755 -4.708 1.00 91.88 79 PHE A O 1
ATOM 666 N N . MET A 1 80 ? -6.047 -6.698 -5.923 1.00 91.06 80 MET A N 1
ATOM 667 C CA . MET A 1 80 ? -5.858 -5.580 -4.991 1.00 91.06 80 MET A CA 1
ATOM 668 C C . MET A 1 80 ? -7.129 -4.751 -4.780 1.00 91.06 80 MET A C 1
ATOM 670 O O . MET A 1 80 ? -7.355 -4.284 -3.669 1.00 91.06 80 MET A O 1
ATOM 674 N N . ILE A 1 81 ? -7.979 -4.595 -5.799 1.00 91.50 81 ILE A N 1
ATOM 675 C CA . ILE A 1 81 ? -9.263 -3.887 -5.661 1.00 91.50 81 ILE A CA 1
ATOM 676 C C . ILE A 1 81 ? -10.186 -4.639 -4.696 1.00 91.50 81 ILE A C 1
ATOM 678 O O . ILE A 1 81 ? -10.707 -4.042 -3.756 1.00 91.50 81 ILE A O 1
ATOM 682 N N . PHE A 1 82 ? -10.351 -5.952 -4.878 1.00 93.56 82 PHE A N 1
ATOM 683 C CA . PHE A 1 82 ? -11.156 -6.768 -3.962 1.00 93.56 82 PHE A CA 1
ATOM 68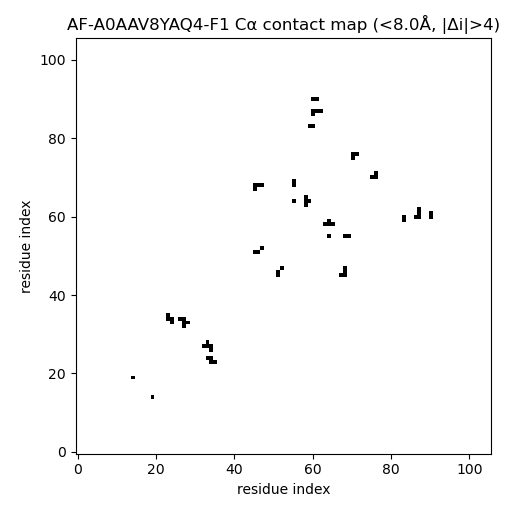4 C C . PHE A 1 82 ? -10.574 -6.791 -2.550 1.00 93.56 82 PHE A C 1
ATOM 686 O O . PHE A 1 82 ? -11.309 -6.678 -1.570 1.00 93.56 82 PHE A O 1
ATOM 693 N N . TYR A 1 83 ? -9.249 -6.881 -2.449 1.00 91.25 83 TYR A N 1
ATOM 694 C CA . TYR A 1 83 ? -8.548 -6.805 -1.177 1.00 91.25 83 TYR A CA 1
ATOM 695 C C . TYR A 1 83 ? -8.791 -5.467 -0.464 1.00 91.25 83 TYR A C 1
ATOM 697 O O . TYR A 1 83 ? -9.093 -5.463 0.725 1.00 91.25 83 TYR A O 1
ATOM 705 N N . ALA A 1 84 ? -8.736 -4.339 -1.177 1.00 90.88 84 ALA A N 1
ATOM 706 C CA . ALA A 1 84 ? -8.994 -3.019 -0.607 1.00 90.88 84 ALA A CA 1
ATOM 707 C C . ALA A 1 84 ? -10.448 -2.862 -0.132 1.00 90.88 84 ALA A C 1
ATOM 709 O O . ALA A 1 84 ? -10.675 -2.335 0.955 1.00 90.88 84 ALA A O 1
ATOM 710 N N . LEU A 1 85 ? -11.427 -3.372 -0.891 1.00 92.75 85 LEU A N 1
ATOM 711 C CA . LEU A 1 85 ? -12.848 -3.312 -0.516 1.00 92.75 85 LEU A CA 1
ATOM 712 C C . LEU A 1 85 ? -13.135 -3.975 0.839 1.00 92.75 85 LEU A C 1
ATOM 714 O O . LEU A 1 85 ? -13.965 -3.480 1.595 1.00 92.75 85 LEU A O 1
ATOM 718 N N . ILE A 1 86 ? -12.446 -5.076 1.151 1.00 93.12 86 ILE A N 1
ATOM 719 C CA . ILE A 1 86 ? -12.607 -5.804 2.419 1.00 93.12 86 ILE A CA 1
ATOM 720 C C . ILE A 1 86 ? -11.642 -5.277 3.491 1.00 93.12 86 ILE A C 1
ATOM 722 O O . ILE A 1 86 ? -11.993 -5.191 4.664 1.00 93.12 86 ILE A O 1
ATOM 726 N N . GLY A 1 87 ? -10.423 -4.900 3.109 1.00 90.31 87 GLY A N 1
ATOM 727 C CA . GLY A 1 87 ? -9.382 -4.470 4.038 1.00 90.31 87 GLY A CA 1
ATOM 728 C C . GLY A 1 87 ? -9.659 -3.112 4.680 1.00 90.31 87 GLY A C 1
ATOM 729 O O . GLY A 1 87 ? -9.461 -2.969 5.883 1.00 90.31 87 GLY A O 1
ATOM 730 N N . ILE A 1 88 ? -10.157 -2.131 3.919 1.00 93.69 88 ILE A N 1
ATOM 731 C CA . ILE A 1 88 ? -10.453 -0.778 4.424 1.00 93.69 88 ILE A CA 1
ATOM 732 C C . ILE A 1 88 ? -11.449 -0.792 5.602 1.00 93.69 88 ILE A C 1
ATOM 734 O O . ILE A 1 88 ? -11.126 -0.204 6.637 1.00 93.69 88 ILE A O 1
ATOM 738 N N . PRO A 1 89 ? -12.622 -1.461 5.530 1.00 93.00 89 PRO A N 1
ATOM 739 C CA . PRO A 1 89 ? -13.544 -1.494 6.667 1.00 93.00 89 PRO A CA 1
ATOM 740 C C . PRO A 1 89 ? -12.952 -2.217 7.884 1.00 93.00 89 PRO A C 1
ATOM 742 O O . PRO A 1 89 ? -13.136 -1.758 9.009 1.00 93.00 89 PRO A O 1
ATOM 745 N N . ILE A 1 90 ? -12.189 -3.297 7.677 1.00 93.75 90 ILE A N 1
ATOM 746 C CA . ILE A 1 90 ? -11.502 -4.008 8.767 1.00 93.75 90 ILE A CA 1
ATOM 747 C C . ILE A 1 90 ? -10.478 -3.092 9.448 1.00 93.75 90 ILE A C 1
ATOM 749 O O . ILE A 1 90 ? -10.429 -3.030 10.675 1.00 93.75 90 ILE A O 1
ATOM 753 N N . ASN A 1 91 ? -9.695 -2.340 8.674 1.00 92.31 91 ASN A N 1
ATOM 754 C CA . ASN A 1 91 ? -8.728 -1.390 9.218 1.00 92.31 91 ASN A CA 1
ATOM 755 C C . ASN A 1 91 ? -9.407 -0.274 10.016 1.00 92.31 91 ASN A C 1
ATOM 757 O O . ASN A 1 91 ? -8.943 0.070 11.098 1.00 92.31 91 ASN A O 1
ATOM 761 N N . GLY A 1 92 ? -10.555 0.223 9.549 1.00 91.50 92 GLY A N 1
ATOM 762 C CA . GLY A 1 92 ? -11.367 1.173 10.312 1.00 91.50 92 GLY A CA 1
ATOM 763 C C . GLY A 1 92 ? -11.740 0.645 11.703 1.00 91.50 92 GLY A C 1
ATOM 764 O O . GLY A 1 92 ? -11.547 1.339 12.699 1.00 91.50 92 GLY A O 1
ATOM 765 N N . ILE A 1 93 ? -12.195 -0.610 11.795 1.00 94.25 93 ILE A N 1
ATOM 766 C CA . ILE A 1 93 ? -12.538 -1.254 13.078 1.00 94.25 93 ILE A CA 1
ATOM 767 C C . ILE A 1 93 ? -11.300 -1.402 13.976 1.00 94.25 93 ILE A C 1
ATOM 769 O O . ILE A 1 93 ? -11.365 -1.144 15.181 1.00 94.25 93 ILE A O 1
ATOM 773 N N . ILE A 1 94 ? -10.160 -1.791 13.398 1.00 93.75 94 ILE A N 1
ATOM 774 C CA . ILE A 1 94 ? -8.890 -1.900 14.126 1.00 93.75 94 ILE A CA 1
ATOM 775 C C . ILE A 1 94 ? -8.479 -0.533 14.677 1.00 93.75 94 ILE A C 1
ATOM 777 O O . ILE A 1 94 ? -8.115 -0.434 15.845 1.00 93.75 94 ILE A O 1
ATOM 781 N N . MET A 1 95 ? -8.583 0.527 13.876 1.00 93.00 95 MET A N 1
ATOM 782 C CA . MET A 1 95 ? -8.217 1.882 14.281 1.00 93.00 95 MET A CA 1
ATOM 783 C C . MET A 1 95 ? -9.082 2.392 15.440 1.00 93.00 95 MET A C 1
ATOM 785 O O . MET A 1 95 ? -8.540 2.942 16.397 1.00 93.00 95 MET A O 1
ATOM 789 N N . VAL A 1 96 ? -10.396 2.145 15.407 1.00 93.94 96 VAL A N 1
ATOM 790 C CA . VAL A 1 96 ? -11.302 2.473 16.523 1.00 93.94 96 VAL A CA 1
ATOM 791 C C . VAL A 1 96 ? -10.894 1.720 17.788 1.00 93.94 96 VAL A C 1
ATOM 793 O O . VAL A 1 96 ? -10.738 2.325 18.846 1.00 93.94 96 VAL A O 1
ATOM 796 N N . THR A 1 97 ? -10.649 0.415 17.670 1.00 93.69 97 THR A N 1
ATOM 797 C CA . THR A 1 97 ? -10.262 -0.435 18.805 1.00 93.69 97 THR A CA 1
ATOM 798 C C . THR A 1 97 ? -8.928 0.003 19.413 1.00 93.69 97 THR A C 1
ATOM 800 O O . THR A 1 97 ? -8.785 0.066 20.633 1.00 93.69 97 THR A O 1
ATOM 803 N N . LEU A 1 98 ? -7.950 0.343 18.570 1.00 93.94 98 LEU A N 1
ATOM 804 C CA . LEU A 1 98 ? -6.663 0.886 18.998 1.00 93.94 98 LEU A CA 1
ATOM 805 C C . LEU A 1 98 ? -6.836 2.243 19.689 1.00 93.94 98 LEU A C 1
ATOM 807 O O . LEU A 1 98 ? -6.242 2.463 20.741 1.00 93.94 98 LEU A O 1
ATOM 811 N N . GLY A 1 99 ? -7.674 3.129 19.144 1.00 93.94 99 GLY A N 1
ATOM 812 C CA . GLY A 1 99 ? -7.992 4.421 19.752 1.00 93.94 99 GLY A CA 1
ATOM 813 C C . GLY A 1 99 ? -8.606 4.275 21.145 1.00 93.94 99 GLY A C 1
ATOM 814 O O . GLY A 1 99 ? -8.171 4.938 22.086 1.00 93.94 99 GLY A O 1
ATOM 815 N N . GLU A 1 100 ? -9.554 3.352 21.306 1.00 93.88 100 GLU A N 1
ATOM 816 C CA . GLU A 1 100 ? -10.125 3.031 22.614 1.00 93.88 100 GLU A CA 1
ATOM 817 C C . GLU A 1 100 ? -9.104 2.425 23.579 1.00 93.88 100 GLU A C 1
ATOM 819 O O . GLU A 1 100 ? -9.121 2.751 24.763 1.00 93.88 100 GLU A O 1
ATOM 824 N N . TYR A 1 101 ? -8.231 1.536 23.102 1.00 94.56 101 TYR A N 1
ATOM 825 C CA . TYR A 1 101 ? -7.193 0.924 23.930 1.00 94.56 101 TYR A CA 1
ATOM 826 C C . TYR A 1 101 ? -6.234 1.981 24.485 1.00 94.56 101 TYR A C 1
ATOM 828 O O . TYR A 1 101 ? -5.973 2.006 25.687 1.00 94.56 101 TYR A O 1
ATOM 836 N N . PHE A 1 102 ? -5.762 2.898 23.637 1.00 93.25 102 PHE A N 1
ATOM 837 C CA . PHE A 1 102 ? -4.889 3.984 24.076 1.00 93.25 102 PHE A CA 1
ATOM 838 C C . PHE A 1 102 ? -5.603 4.962 25.010 1.00 93.25 102 PHE A C 1
ATOM 840 O O . PHE A 1 102 ? -5.012 5.362 26.006 1.00 93.25 102 PHE A O 1
ATOM 847 N N . GLY A 1 103 ? -6.872 5.286 24.744 1.00 92.12 103 GLY A N 1
ATOM 848 C CA . GLY A 1 103 ? -7.672 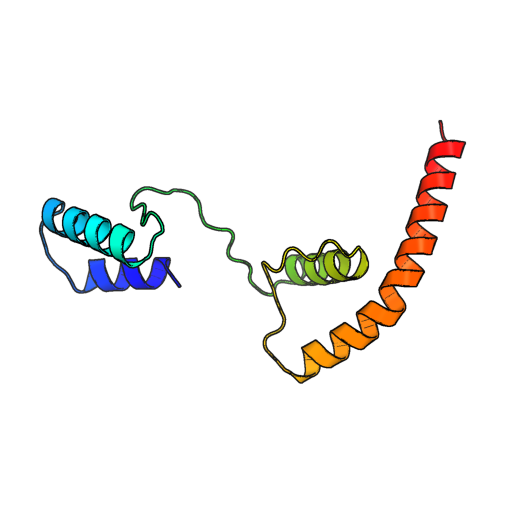6.155 25.614 1.00 92.12 103 GLY A CA 1
ATOM 849 C C . GLY A 1 103 ? -8.085 5.525 26.950 1.00 92.12 103 GLY A C 1
ATOM 850 O O . GLY A 1 103 ? -8.490 6.244 27.853 1.00 92.12 103 GLY A O 1
ATOM 851 N N . LYS A 1 104 ? -8.015 4.193 27.085 1.00 88.19 104 LYS A N 1
ATOM 852 C CA . LYS A 1 104 ? -8.233 3.469 28.352 1.00 88.19 104 LYS A CA 1
ATOM 853 C C . LYS A 1 104 ? -6.937 3.245 29.135 1.00 88.19 104 LYS A C 1
ATOM 855 O O . LYS A 1 104 ? -6.991 3.018 30.339 1.00 88.19 104 LYS A O 1
ATOM 860 N N . SER A 1 105 ? -5.794 3.223 28.449 1.00 84.00 105 SER A N 1
ATOM 861 C CA . SER A 1 105 ? -4.491 2.893 29.036 1.00 84.00 105 SER A CA 1
ATOM 862 C C . SER A 1 105 ? -3.744 4.101 29.619 1.00 84.00 105 SER A C 1
ATOM 864 O O . SER A 1 105 ? -2.744 3.889 30.306 1.00 84.00 105 SER A O 1
ATOM 866 N N . PHE A 1 106 ? -4.195 5.325 29.343 1.00 67.88 106 PHE A N 1
ATOM 867 C CA . PHE A 1 106 ? -3.674 6.590 29.870 1.00 67.88 106 PHE A CA 1
ATOM 868 C C . PHE A 1 106 ? -4.829 7.443 30.386 1.00 67.88 106 PHE A C 1
ATOM 870 O O . PHE A 1 106 ? -4.629 8.115 31.421 1.00 67.88 106 PHE A O 1
#

InterPro domains:
  IPR003280 Two pore domain potassium channel [PTHR11003] (26-105)
  IPR013099 Potassium channel domain [PF07885] (35-102)

Solvent-accessible surface area (backbone atoms only — not comparable to full-atom values): 6457 Å² total; per-residue (Å²): 116,70,66,59,57,52,52,52,44,65,75,73,48,92,65,56,74,68,56,55,50,52,51,36,53,52,48,16,65,76,65,76,48,85,62,72,86,86,61,100,59,80,71,78,78,76,56,95,41,73,68,52,47,51,51,48,55,51,30,50,31,69,68,65,56,86,68,81,66,74,78,86,49,70,68,58,46,55,52,48,51,58,48,38,70,57,35,34,62,53,44,51,53,50,52,52,53,50,52,51,50,56,68,70,74,108